Protein AF-A0A960BG75-F1 (afdb_monomer)

Foldseek 3Di:
DKDKDKDFAPDQVVVQVVVQVVLVVVVFDDKDFDDWDDPDPRIIITIIDTDD

Radius of gyration: 10.09 Å; Cα contacts (8 Å, |Δi|>4): 107; chains: 1; bounding box: 22×16×27 Å

Secondary structure (DSSP, 8-state):
-EEEEEEE-SSHHHHHHHHHHHHHHTT-SEEEEEEEEE-SSSEEEEEEEEE-

Sequence (52 aa):
MITTITVSADIAENARQMAIGMAQAQGWTSIQASFVRQVGPREYEVQLTVSR

Mean predicted aligned error: 3.24 Å

Solvent-accessible surface area (backbone atoms only — not comparable to full-atom values): 2923 Å² total; per-residue (Å²): 89,82,47,76,39,78,34,78,30,95,46,72,68,55,24,48,52,52,43,50,52,53,43,44,74,74,64,39,72,44,76,42,82,75,45,76,42,79,79,51,100,43,30,26,41,27,34,30,43,35,40,113

Structure (mmCIF, N/CA/C/O backbone):
data_AF-A0A960BG75-F1
#
_entry.id   AF-A0A960BG75-F1
#
loop_
_atom_site.group_PDB
_atom_site.id
_atom_site.type_symbol
_atom_site.label_atom_id
_atom_site.label_alt_id
_atom_site.label_comp_id
_atom_site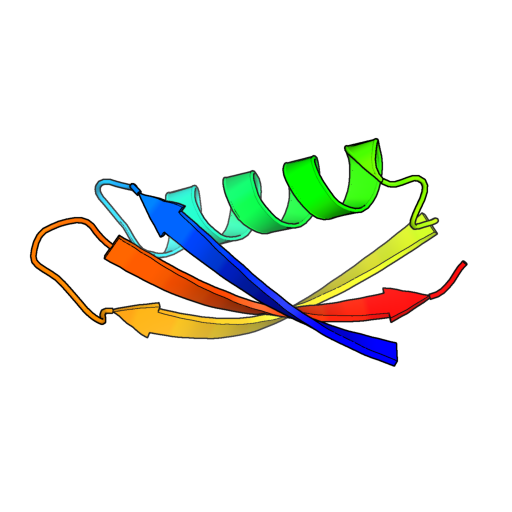.label_asym_id
_atom_site.label_entity_id
_atom_site.label_seq_id
_atom_site.pdbx_PDB_ins_code
_atom_site.Cartn_x
_atom_site.Cartn_y
_atom_site.Cartn_z
_atom_site.occupancy
_atom_site.B_iso_or_equiv
_atom_site.auth_seq_id
_atom_site.auth_comp_id
_atom_site.auth_asym_id
_atom_site.auth_atom_id
_atom_site.pdbx_PDB_model_num
ATOM 1 N N . MET A 1 1 ? -8.951 -5.838 6.372 1.00 90.06 1 MET A N 1
ATOM 2 C CA . MET A 1 1 ? -9.318 -5.597 4.959 1.00 90.06 1 MET A CA 1
ATOM 3 C C . MET A 1 1 ? -8.037 -5.440 4.163 1.00 90.06 1 MET A C 1
ATOM 5 O O . MET A 1 1 ? -7.116 -4.822 4.668 1.00 90.06 1 MET A O 1
ATOM 9 N N . ILE A 1 2 ? -7.941 -6.023 2.970 1.00 91.00 2 ILE A N 1
ATOM 10 C CA . ILE A 1 2 ? -6.770 -5.836 2.104 1.00 91.00 2 ILE A CA 1
ATOM 11 C C . ILE A 1 2 ? -7.132 -4.774 1.068 1.00 91.00 2 ILE A C 1
ATOM 13 O O . ILE A 1 2 ? -8.168 -4.888 0.418 1.00 91.00 2 ILE A O 1
ATOM 17 N N . THR A 1 3 ? -6.305 -3.742 0.944 1.00 90.06 3 THR A N 1
ATOM 18 C CA . THR A 1 3 ? -6.427 -2.678 -0.055 1.00 90.06 3 THR A CA 1
ATOM 19 C C . THR A 1 3 ? -5.109 -2.537 -0.806 1.00 90.06 3 THR A C 1
ATOM 21 O O . THR A 1 3 ? -4.046 -2.780 -0.239 1.00 90.06 3 THR 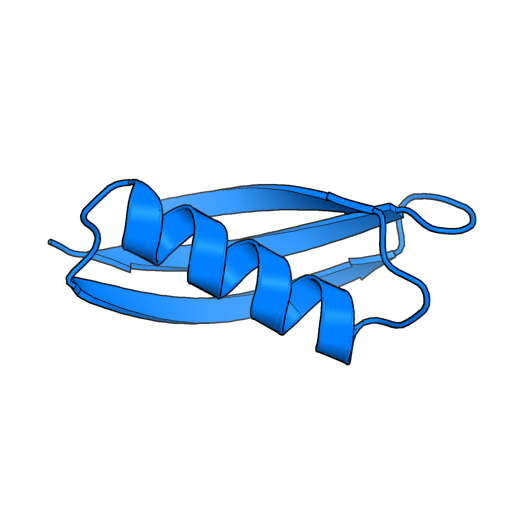A O 1
ATOM 24 N N . THR A 1 4 ? -5.164 -2.163 -2.078 1.00 92.25 4 THR A N 1
ATOM 25 C CA . THR A 1 4 ? -3.970 -1.903 -2.886 1.00 92.25 4 THR A CA 1
ATOM 26 C C . THR A 1 4 ? -3.994 -0.446 -3.307 1.00 92.25 4 THR A C 1
ATOM 28 O O . THR A 1 4 ? -4.993 0.030 -3.842 1.00 92.25 4 THR A O 1
ATOM 31 N N . ILE A 1 5 ? -2.901 0.263 -3.043 1.00 91.06 5 ILE A N 1
ATOM 32 C CA . ILE A 1 5 ? -2.740 1.670 -3.392 1.00 91.06 5 ILE A CA 1
ATOM 33 C C . ILE A 1 5 ? -1.571 1.781 -4.357 1.00 91.06 5 ILE A C 1
ATOM 35 O O . ILE A 1 5 ? -0.450 1.389 -4.033 1.00 91.06 5 ILE A O 1
ATOM 39 N N . THR A 1 6 ? -1.834 2.337 -5.533 1.00 92.56 6 THR A N 1
ATOM 40 C CA . THR A 1 6 ? -0.787 2.691 -6.486 1.00 92.56 6 THR A CA 1
ATOM 41 C C . THR A 1 6 ? -0.275 4.082 -6.153 1.00 92.56 6 THR A C 1
ATOM 43 O O . THR A 1 6 ? -1.049 5.033 -6.057 1.00 92.56 6 THR A O 1
ATOM 46 N N . VAL A 1 7 ? 1.032 4.199 -5.955 1.00 91.62 7 VAL A N 1
ATOM 47 C CA . VAL A 1 7 ? 1.697 5.462 -5.640 1.00 91.62 7 VAL A CA 1
ATOM 48 C C . VAL A 1 7 ? 2.881 5.677 -6.565 1.00 91.62 7 VAL A C 1
ATOM 50 O O . VAL A 1 7 ? 3.582 4.735 -6.942 1.00 91.62 7 VAL A O 1
ATOM 53 N N . SER A 1 8 ? 3.119 6.938 -6.910 1.00 92.69 8 SER A N 1
ATOM 54 C CA . SER A 1 8 ? 4.316 7.326 -7.642 1.00 92.69 8 SER A CA 1
ATOM 55 C C . SER A 1 8 ? 5.423 7.684 -6.656 1.00 92.69 8 SER A C 1
ATOM 57 O O . SER A 1 8 ? 5.263 8.605 -5.859 1.00 92.69 8 SER A O 1
ATOM 59 N N . ALA A 1 9 ? 6.535 6.956 -6.695 1.00 89.94 9 ALA A N 1
ATOM 60 C CA . ALA A 1 9 ? 7.673 7.160 -5.808 1.00 89.94 9 ALA A CA 1
ATOM 61 C C . ALA A 1 9 ? 8.987 6.817 -6.516 1.00 89.94 9 ALA A C 1
ATOM 63 O O . ALA A 1 9 ? 9.006 6.073 -7.494 1.00 89.94 9 ALA A O 1
ATOM 64 N N . ASP A 1 10 ? 10.097 7.337 -5.998 1.00 88.31 10 ASP A N 1
ATOM 65 C CA . ASP A 1 10 ? 11.436 7.039 -6.519 1.00 88.31 10 ASP A CA 1
ATOM 66 C C . ASP A 1 10 ? 11.958 5.663 -6.101 1.00 88.31 10 ASP A C 1
ATOM 68 O O . ASP A 1 10 ? 12.743 5.054 -6.821 1.00 88.31 10 ASP A O 1
ATOM 72 N N . ILE A 1 11 ? 11.529 5.180 -4.932 1.00 90.62 11 ILE A N 1
ATOM 73 C CA . ILE A 1 11 ? 11.950 3.904 -4.350 1.00 90.62 11 ILE A CA 1
ATOM 74 C C . ILE A 1 11 ? 10.784 3.228 -3.621 1.00 90.62 11 ILE A C 1
ATOM 76 O O . ILE A 1 11 ? 9.862 3.889 -3.136 1.00 90.62 11 ILE A O 1
ATOM 80 N N . ALA A 1 12 ? 10.867 1.903 -3.474 1.00 88.25 12 ALA A N 1
ATOM 81 C CA . ALA A 1 12 ? 9.839 1.086 -2.825 1.00 88.25 12 ALA A CA 1
ATOM 82 C C . ALA A 1 12 ? 9.546 1.500 -1.368 1.00 88.25 12 ALA A C 1
ATOM 84 O O . ALA A 1 12 ? 8.407 1.409 -0.913 1.00 88.25 12 ALA A O 1
ATOM 85 N N . GLU A 1 13 ? 10.550 1.979 -0.628 1.00 89.19 13 GLU A N 1
ATOM 86 C CA . GLU A 1 13 ? 10.356 2.416 0.760 1.00 89.19 13 GLU A CA 1
ATOM 87 C C . GLU A 1 13 ? 9.518 3.700 0.854 1.00 89.19 13 GLU A C 1
ATOM 89 O O . GLU A 1 13 ? 8.594 3.772 1.669 1.00 89.19 13 GLU A O 1
ATOM 94 N N . ASN A 1 14 ? 9.756 4.663 -0.043 1.00 92.75 14 ASN A N 1
ATOM 95 C CA . ASN A 1 14 ? 8.941 5.874 -0.158 1.00 92.75 14 ASN A CA 1
ATOM 96 C C . ASN A 1 14 ? 7.510 5.522 -0.568 1.00 92.75 14 ASN A C 1
ATOM 98 O O . ASN A 1 14 ? 6.563 6.006 0.049 1.00 92.75 14 ASN A O 1
ATOM 102 N N . ALA A 1 15 ? 7.347 4.621 -1.545 1.00 92.12 15 ALA A N 1
ATOM 103 C CA . ALA A 1 15 ? 6.033 4.125 -1.944 1.00 92.12 15 ALA A CA 1
ATOM 104 C C . ALA A 1 15 ? 5.264 3.543 -0.751 1.00 92.12 15 ALA A C 1
ATOM 106 O O . ALA A 1 15 ? 4.108 3.892 -0.508 1.00 92.12 15 ALA A O 1
ATOM 107 N N . ARG A 1 16 ? 5.929 2.701 0.050 1.00 92.56 16 ARG A N 1
ATOM 108 C CA . ARG A 1 16 ? 5.339 2.120 1.259 1.00 92.56 16 ARG A CA 1
ATOM 109 C C . ARG A 1 16 ? 4.854 3.201 2.222 1.00 92.56 16 ARG A C 1
ATOM 111 O O . ARG A 1 16 ? 3.726 3.118 2.698 1.00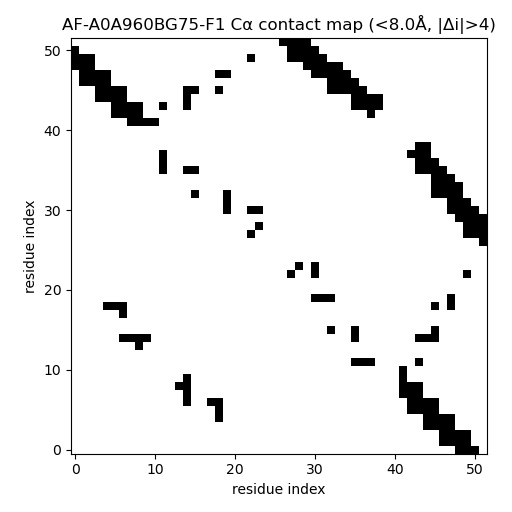 92.56 16 ARG A O 1
ATOM 118 N N . GLN A 1 17 ? 5.683 4.204 2.513 1.00 92.56 17 GLN A N 1
ATOM 119 C CA . GLN A 1 17 ? 5.302 5.280 3.431 1.00 92.56 17 GLN A CA 1
ATOM 120 C C . GLN A 1 17 ? 4.150 6.132 2.891 1.00 92.56 17 GLN A C 1
ATOM 122 O O . GLN A 1 17 ? 3.228 6.441 3.644 1.00 92.56 17 GLN A O 1
ATOM 127 N N . MET A 1 18 ? 4.152 6.446 1.594 1.00 93.12 18 MET A N 1
ATOM 128 C CA . MET A 1 18 ? 3.058 7.180 0.951 1.00 93.12 18 MET A CA 1
ATOM 129 C C . MET A 1 18 ? 1.741 6.412 1.038 1.00 93.12 18 MET A C 1
ATOM 131 O O . MET A 1 18 ? 0.732 6.972 1.458 1.00 93.12 18 MET A O 1
ATOM 135 N N . ALA A 1 19 ? 1.753 5.119 0.711 1.00 92.62 19 ALA A N 1
ATOM 136 C CA . ALA A 1 19 ? 0.563 4.281 0.788 1.00 92.62 19 ALA A CA 1
ATOM 137 C C . ALA A 1 19 ? 0.028 4.183 2.228 1.00 92.62 19 ALA A C 1
ATOM 139 O O . ALA A 1 19 ? -1.175 4.322 2.447 1.00 92.62 19 ALA A O 1
ATOM 140 N N . ILE A 1 20 ? 0.908 4.015 3.225 1.00 92.19 20 ILE A N 1
ATOM 141 C CA . ILE A 1 20 ? 0.511 4.020 4.642 1.00 92.19 20 ILE A CA 1
ATOM 142 C C . ILE A 1 20 ? -0.116 5.367 5.023 1.00 92.19 20 ILE A C 1
ATOM 144 O O . ILE A 1 20 ? -1.185 5.382 5.628 1.00 92.19 20 ILE A O 1
ATOM 148 N N . GLY A 1 21 ? 0.496 6.488 4.634 1.00 92.69 21 GLY A N 1
ATOM 149 C CA . GLY A 1 21 ? -0.045 7.825 4.889 1.00 92.69 21 GLY A CA 1
ATOM 150 C C . GLY A 1 21 ? -1.417 8.044 4.245 1.00 92.69 21 GLY A C 1
ATOM 151 O O . GLY A 1 21 ? -2.318 8.587 4.881 1.00 92.69 21 GLY A O 1
ATOM 152 N N . MET A 1 22 ? -1.624 7.548 3.020 1.00 91.31 22 MET A N 1
ATOM 153 C CA . MET A 1 22 ? -2.933 7.581 2.356 1.00 91.31 22 MET A CA 1
ATOM 154 C C . MET A 1 22 ? -3.975 6.745 3.105 1.00 91.31 22 MET A C 1
ATOM 156 O O . MET A 1 22 ? -5.110 7.189 3.267 1.00 91.31 22 MET A O 1
ATOM 160 N N . ALA A 1 23 ? -3.602 5.567 3.608 1.00 91.56 23 ALA A N 1
ATO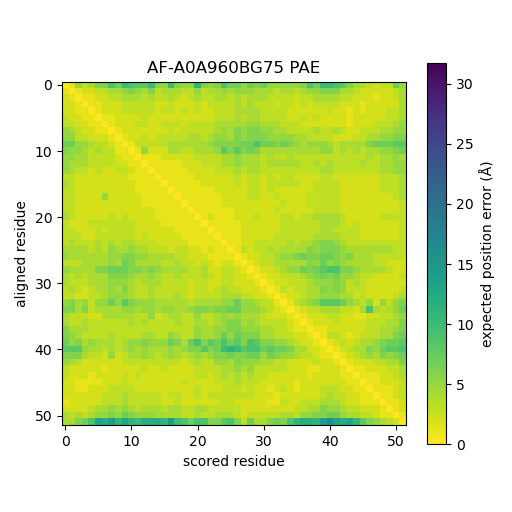M 161 C CA . ALA A 1 23 ? -4.495 4.756 4.427 1.00 91.56 23 ALA A CA 1
ATOM 162 C C . ALA A 1 23 ? -4.827 5.435 5.773 1.00 91.56 23 ALA A C 1
ATOM 164 O O . ALA A 1 23 ? -5.983 5.436 6.191 1.00 91.56 23 ALA A O 1
ATOM 165 N N . GLN A 1 24 ? -3.862 6.090 6.423 1.00 91.06 24 GLN A N 1
ATOM 166 C CA . GLN A 1 24 ? -4.130 6.878 7.634 1.00 91.06 24 GLN A CA 1
ATOM 167 C C . GLN A 1 24 ? -5.093 8.036 7.348 1.00 91.06 24 GLN A C 1
ATOM 169 O O . GLN A 1 24 ? -6.046 8.240 8.096 1.00 91.06 24 GLN A O 1
ATOM 174 N N . ALA A 1 25 ? -4.897 8.750 6.235 1.00 90.56 25 ALA A N 1
ATOM 175 C CA . ALA A 1 25 ? -5.773 9.844 5.814 1.00 90.56 25 ALA A CA 1
ATOM 176 C C . ALA A 1 25 ? -7.208 9.380 5.497 1.00 90.56 25 ALA A C 1
ATOM 178 O O . ALA A 1 25 ? -8.155 10.141 5.682 1.00 90.56 25 ALA A O 1
ATOM 179 N N . GLN A 1 26 ? -7.388 8.126 5.072 1.00 89.19 26 GLN A N 1
ATOM 180 C CA . GLN A 1 26 ? -8.708 7.502 4.913 1.00 89.19 26 GLN A CA 1
ATOM 181 C C . GLN A 1 26 ? -9.376 7.124 6.250 1.00 89.19 26 GLN A C 1
ATOM 183 O O . GLN A 1 26 ? -10.543 6.736 6.257 1.00 89.19 26 GLN A O 1
ATOM 188 N N . GLY A 1 27 ? -8.669 7.249 7.378 1.00 90.94 27 GLY A N 1
ATOM 189 C CA . GLY A 1 27 ? -9.185 6.957 8.715 1.00 90.94 27 GLY A CA 1
ATOM 190 C C . GLY A 1 27 ? -8.965 5.518 9.184 1.00 90.94 27 GLY A C 1
ATOM 191 O O . GLY A 1 27 ? -9.633 5.080 10.123 1.00 90.94 27 GLY A O 1
ATOM 192 N N . TRP A 1 28 ? -8.056 4.773 8.548 1.00 92.31 28 TRP A N 1
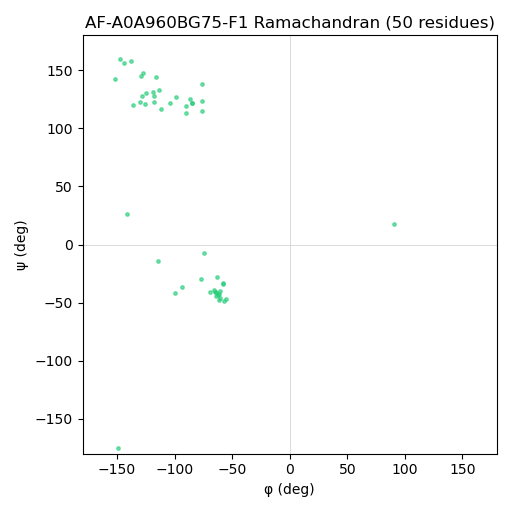ATOM 193 C CA . TRP A 1 28 ? -7.645 3.450 9.021 1.00 92.31 28 TRP A CA 1
ATOM 194 C C . TRP A 1 28 ? -6.696 3.579 10.221 1.00 92.31 28 TRP A C 1
ATOM 196 O O . TRP A 1 28 ? -5.805 4.427 10.231 1.00 92.31 28 TRP A O 1
ATOM 206 N N . THR A 1 29 ? -6.885 2.737 11.237 1.00 87.06 29 THR A N 1
ATOM 207 C CA . THR A 1 29 ? -6.142 2.794 12.509 1.00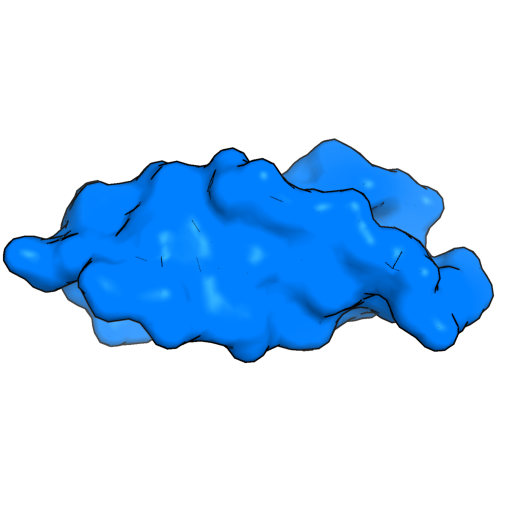 87.06 29 THR A CA 1
ATOM 208 C C . THR A 1 29 ? -5.017 1.768 12.556 1.00 87.06 29 THR A C 1
ATOM 210 O O . THR A 1 29 ? -3.908 2.089 12.978 1.00 87.06 29 THR A O 1
ATOM 213 N N . SER A 1 30 ? -5.268 0.548 12.080 1.00 90.69 30 SER A N 1
ATOM 214 C CA . SER A 1 30 ? -4.236 -0.472 11.903 1.00 90.69 30 SER A CA 1
ATOM 215 C C . SER A 1 30 ? -3.894 -0.580 10.431 1.00 90.69 30 SER A C 1
ATOM 217 O O . SER A 1 30 ? -4.773 -0.831 9.607 1.00 90.69 30 SER A O 1
ATOM 219 N N . ILE A 1 31 ? -2.629 -0.358 10.087 1.00 93.38 31 ILE A N 1
ATOM 220 C CA . ILE A 1 31 ? -2.157 -0.367 8.704 1.00 93.38 31 ILE A CA 1
ATOM 221 C C . ILE A 1 31 ? -0.848 -1.135 8.670 1.00 93.38 31 ILE A C 1
ATOM 223 O O . ILE A 1 31 ? 0.135 -0.747 9.299 1.00 93.38 31 ILE A O 1
ATOM 227 N N . GLN A 1 32 ? -0.829 -2.212 7.900 1.00 91.31 32 GLN A N 1
ATOM 228 C CA . GLN A 1 32 ? 0.351 -3.026 7.689 1.00 91.31 32 GLN A CA 1
ATOM 229 C C . GLN A 1 32 ? 0.608 -3.151 6.195 1.00 91.31 32 GLN A C 1
ATOM 231 O O . GLN A 1 32 ? -0.232 -3.652 5.452 1.00 91.31 32 GLN A O 1
ATOM 236 N N . ALA A 1 33 ? 1.777 -2.706 5.742 1.00 90.31 33 ALA A N 1
ATOM 237 C CA . ALA A 1 33 ? 2.187 -2.927 4.365 1.00 90.31 33 ALA A CA 1
ATOM 238 C C . ALA A 1 33 ? 2.651 -4.374 4.189 1.00 90.31 33 ALA A C 1
ATOM 240 O O . ALA A 1 33 ? 3.638 -4.792 4.792 1.00 90.31 33 ALA A O 1
ATOM 241 N N . SER A 1 34 ? 1.918 -5.128 3.376 1.00 88.56 34 SER A N 1
ATOM 242 C CA . SER A 1 34 ? 2.159 -6.551 3.139 1.00 88.56 34 SER A CA 1
ATOM 243 C C . SER A 1 34 ? 3.050 -6.777 1.921 1.00 88.56 34 SER A C 1
ATOM 245 O O . SER A 1 34 ? 3.881 -7.680 1.931 1.00 88.56 34 SER A O 1
ATOM 247 N N . PHE A 1 35 ? 2.895 -5.960 0.877 1.00 88.81 35 PHE A N 1
ATOM 248 C CA . PHE A 1 35 ? 3.612 -6.153 -0.379 1.00 88.81 35 PHE A CA 1
ATOM 249 C C . PHE A 1 35 ? 3.833 -4.827 -1.104 1.00 88.81 35 PHE A C 1
ATOM 251 O O . PHE A 1 35 ? 2.957 -3.967 -1.095 1.00 88.81 35 PHE A O 1
ATOM 258 N N . VAL A 1 36 ? 4.994 -4.666 -1.740 1.00 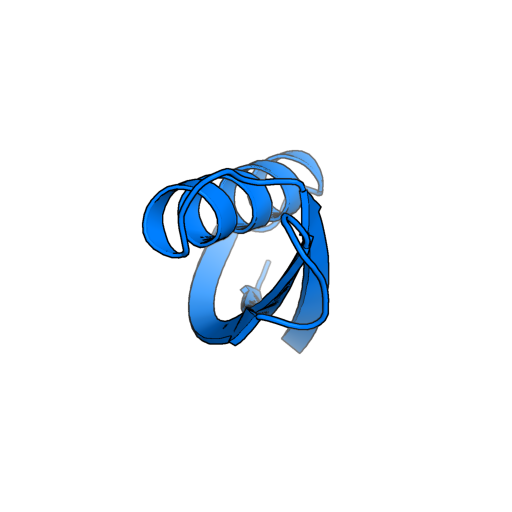92.75 36 VAL A N 1
ATOM 259 C CA . VAL A 1 36 ? 5.313 -3.511 -2.590 1.00 92.75 36 VAL A CA 1
ATOM 260 C C . VAL A 1 36 ? 5.850 -4.037 -3.911 1.00 92.75 36 VAL A C 1
ATOM 262 O O . VAL A 1 36 ? 6.838 -4.771 -3.931 1.00 92.75 36 VAL A O 1
ATOM 265 N N . ARG A 1 37 ? 5.210 -3.659 -5.014 1.00 92.62 37 ARG A N 1
ATOM 266 C CA . ARG A 1 3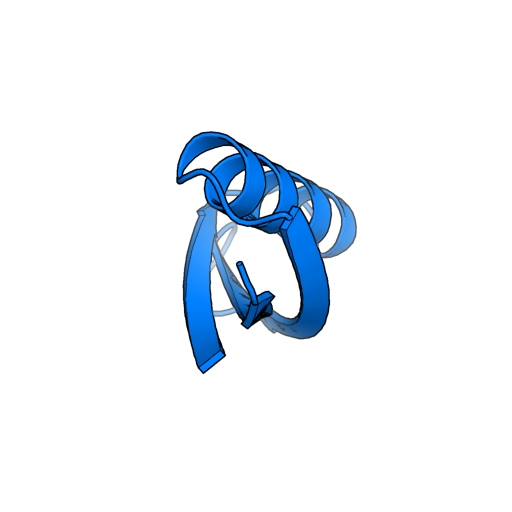7 ? 5.578 -4.082 -6.363 1.00 92.62 37 ARG A CA 1
ATOM 267 C C . ARG A 1 37 ? 5.800 -2.875 -7.245 1.00 92.62 37 ARG A C 1
ATOM 269 O O . ARG A 1 37 ? 4.933 -2.020 -7.335 1.00 92.62 37 ARG A O 1
ATOM 276 N N . GLN A 1 38 ? 6.920 -2.846 -7.954 1.00 93.25 38 GLN A N 1
ATOM 277 C CA . GLN A 1 38 ? 7.113 -1.877 -9.023 1.00 93.25 38 GLN A CA 1
ATOM 278 C C . GLN A 1 38 ? 6.305 -2.296 -10.255 1.00 93.25 38 GLN A C 1
ATOM 280 O O . GLN A 1 38 ? 6.468 -3.412 -10.753 1.00 93.25 38 GLN A O 1
ATOM 285 N N . VAL A 1 39 ? 5.438 -1.406 -10.728 1.00 93.31 39 VAL A N 1
ATOM 286 C CA . VAL A 1 39 ? 4.599 -1.619 -11.921 1.00 93.31 39 VAL A CA 1
ATOM 287 C C . VAL A 1 39 ? 4.937 -0.676 -13.069 1.00 93.31 39 VAL A C 1
ATOM 289 O O . VAL A 1 39 ? 4.564 -0.949 -14.205 1.00 93.31 39 VAL A O 1
ATOM 292 N N . GLY A 1 40 ? 5.695 0.387 -12.797 1.00 90.12 40 GLY A N 1
ATOM 293 C CA . GLY A 1 40 ? 6.145 1.340 -13.805 1.00 90.12 40 GLY A CA 1
ATOM 294 C C . GLY A 1 40 ? 7.501 1.966 -13.465 1.00 90.12 40 GLY A C 1
ATOM 295 O O . GLY A 1 40 ? 8.126 1.604 -12.464 1.00 90.12 40 GLY A O 1
ATOM 296 N N . PRO A 1 41 ? 7.971 2.934 -14.273 1.00 87.00 41 PRO A N 1
ATOM 297 C CA . PRO A 1 41 ? 9.280 3.569 -14.092 1.00 87.00 41 PRO A CA 1
ATOM 298 C C . PRO A 1 41 ? 9.449 4.222 -12.715 1.00 87.00 41 PRO A C 1
ATOM 300 O O . PRO A 1 41 ? 10.540 4.208 -12.156 1.00 87.00 41 PRO A O 1
ATOM 303 N N . ARG A 1 42 ? 8.359 4.771 -12.167 1.00 89.62 42 ARG A N 1
ATOM 304 C CA . ARG A 1 42 ? 8.277 5.396 -10.838 1.00 89.62 42 ARG A CA 1
ATOM 305 C C . ARG A 1 42 ? 6.958 5.071 -10.145 1.00 89.62 42 ARG A C 1
ATOM 307 O O . ARG A 1 42 ? 6.464 5.861 -9.353 1.00 89.62 42 ARG A O 1
ATOM 314 N N . GLU A 1 43 ? 6.344 3.949 -10.495 1.00 92.69 43 GLU A N 1
ATOM 315 C CA . GLU A 1 43 ? 5.029 3.564 -9.985 1.00 92.69 43 GLU A CA 1
ATOM 316 C C . GLU A 1 43 ? 5.131 2.255 -9.227 1.00 92.69 43 GLU A C 1
ATOM 318 O O . GLU A 1 43 ? 5.699 1.271 -9.715 1.00 92.69 43 GLU A O 1
ATOM 323 N N . TYR A 1 44 ? 4.553 2.263 -8.033 1.00 94.06 44 TYR A N 1
ATOM 324 C CA . TYR A 1 44 ? 4.558 1.143 -7.120 1.00 94.06 44 TYR A CA 1
ATOM 325 C C . TYR A 1 44 ? 3.135 0.845 -6.669 1.00 94.06 44 TYR A C 1
ATOM 327 O O . TYR A 1 44 ? 2.434 1.719 -6.165 1.00 94.06 44 TYR A O 1
ATOM 335 N N . GLU A 1 45 ? 2.725 -0.406 -6.807 1.00 93.88 45 GLU A N 1
ATOM 336 C CA . GLU A 1 45 ? 1.550 -0.931 -6.132 1.00 93.88 45 GLU A CA 1
ATOM 337 C C . GLU A 1 45 ? 1.948 -1.387 -4.734 1.00 93.88 45 GLU A C 1
ATOM 339 O O . GLU A 1 45 ? 2.816 -2.247 -4.562 1.00 93.88 45 GLU A O 1
ATOM 344 N N . VAL A 1 46 ? 1.300 -0.817 -3.726 1.00 94.25 46 VAL A N 1
ATOM 345 C CA . VAL A 1 46 ? 1.484 -1.199 -2.332 1.00 94.25 46 VAL A CA 1
ATOM 346 C C . VAL A 1 46 ? 0.210 -1.856 -1.839 1.00 94.25 46 VAL A C 1
ATOM 348 O O . VAL A 1 46 ? -0.840 -1.222 -1.747 1.00 94.25 46 VAL A O 1
ATOM 351 N N . GLN A 1 47 ? 0.309 -3.129 -1.485 1.00 94.62 47 GLN A N 1
ATOM 352 C CA . GLN A 1 47 ? -0.760 -3.840 -0.811 1.00 94.62 47 GLN A CA 1
ATOM 353 C C . GLN A 1 47 ? -0.666 -3.587 0.692 1.00 94.62 47 GLN A C 1
ATOM 355 O O . GLN A 1 47 ? 0.343 -3.888 1.338 1.00 94.62 47 GLN A O 1
ATOM 360 N N . LEU A 1 48 ? -1.741 -3.049 1.247 1.00 93.62 48 LEU A N 1
ATOM 361 C CA . LEU A 1 48 ? -1.907 -2.770 2.659 1.00 93.62 48 LEU A CA 1
ATOM 362 C C . LEU A 1 48 ? -3.001 -3.663 3.230 1.00 93.62 48 LEU A C 1
ATOM 364 O O . LEU A 1 48 ? -4.110 -3.746 2.704 1.00 93.62 48 LEU A O 1
ATOM 368 N N . THR A 1 49 ? -2.713 -4.276 4.364 1.00 93.75 49 THR A N 1
ATOM 369 C CA . THR A 1 49 ? -3.739 -4.822 5.239 1.00 93.75 49 THR A CA 1
ATOM 370 C C . THR A 1 49 ? -4.139 -3.726 6.216 1.00 93.75 49 THR A C 1
ATOM 372 O O . THR A 1 49 ? -3.330 -3.291 7.033 1.00 93.75 49 THR A O 1
ATOM 375 N N . VAL A 1 50 ? -5.375 -3.250 6.099 1.00 92.19 50 VAL A N 1
ATOM 376 C CA . VAL A 1 50 ? -5.940 -2.175 6.915 1.00 92.19 50 VAL A CA 1
ATOM 377 C C . VAL A 1 50 ? -7.105 -2.667 7.768 1.00 92.19 50 VAL A C 1
ATOM 379 O O . VAL A 1 50 ? -7.905 -3.508 7.340 1.00 92.19 50 VAL A O 1
ATOM 382 N N . SER A 1 51 ? -7.231 -2.136 8.975 1.00 90.81 51 SER A N 1
ATOM 383 C CA . SER A 1 51 ? -8.429 -2.264 9.802 1.00 90.81 51 SER A CA 1
ATOM 384 C C . SER A 1 51 ? -8.757 -0.934 10.470 1.00 90.81 51 SER A C 1
ATOM 386 O O . SER A 1 51 ? -7.902 -0.052 10.588 1.00 90.81 51 SER A O 1
ATOM 388 N N . ARG A 1 52 ? -10.024 -0.784 10.850 1.00 83.00 52 ARG A N 1
ATOM 389 C CA . ARG A 1 52 ? -10.527 0.370 11.589 1.00 83.00 52 ARG A CA 1
ATOM 390 C C . ARG A 1 52 ? -10.635 0.037 13.068 1.00 83.00 52 ARG A C 1
ATOM 392 O O . ARG A 1 52 ? -10.952 -1.137 13.356 1.00 83.00 52 ARG A O 1
#

Nearest PDB structures (foldseek):
  8t0v-assembly1_A  TM=8.886E-01  e=3.586E-02  Caldanaerobacter subterraneus subsp. tengcongensis
  1xrs-assembly1_B-2  TM=8.794E-01  e=5.330E-02  Acetoanaerobium sticklandii
  8t0v-assembly1_B  TM=8.833E-01  e=2.433E-01  Caldanaerobacter subterraneus subsp. tengcongensis
  4evu-assembly2_B  TM=7.003E-01  e=5.030E-01  Salmonella enterica subsp. enterica serovar Typhimurium str. LT2
  2rhq-assembly1_B-2  TM=4.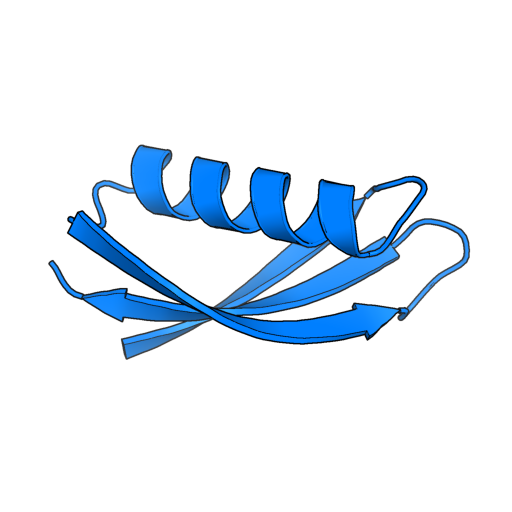698E-01  e=1.111E+00  Staphylococcus haemolyticus

pLDDT: mean 91.28, std 2.16, range [83.0, 94.62]